Protein AF-A0AAU8K4B7-F1 (afdb_monomer_lite)

pLDDT: mean 72.01, std 16.46, range [45.81, 95.5]

Radius of gyration: 21.58 Å; chains: 1; bounding box: 51×38×70 Å

Sequence (97 aa):
MKSTTDMPVIACTTLDDRRFAELAARTGLEPELAQRYASDPVAVLAEFGLSAAEPLYLDEILTDAELILIEDLDRPAAGLVPDSTISWTAPAPAAGA

Structure (mmCIF, N/CA/C/O backbone):
data_AF-A0AAU8K4B7-F1
#
_entry.id   AF-A0AAU8K4B7-F1
#
loop_
_atom_site.group_PDB
_atom_site.id
_atom_site.type_symbol
_atom_site.label_atom_id
_atom_site.label_alt_id
_atom_site.label_comp_id
_atom_site.label_asym_id
_atom_site.label_entity_id
_atom_site.label_seq_id
_atom_site.pdbx_PDB_ins_code
_atom_site.Cartn_x
_atom_site.Cartn_y
_atom_site.Cartn_z
_atom_site.occupancy
_atom_site.B_iso_or_equiv
_atom_site.auth_seq_id
_atom_site.auth_comp_id
_atom_site.auth_asym_id
_atom_site.auth_atom_id
_atom_site.pdbx_PDB_model_num
ATOM 1 N N . MET A 1 1 ? -3.627 -14.497 -44.754 1.00 49.25 1 MET A N 1
ATOM 2 C CA . MET A 1 1 ? -3.331 -14.776 -43.335 1.00 49.25 1 MET A CA 1
ATOM 3 C C . MET A 1 1 ? -2.481 -13.633 -42.804 1.00 49.25 1 MET A C 1
ATOM 5 O O . MET A 1 1 ? -1.344 -13.500 -43.229 1.00 49.25 1 MET A O 1
ATOM 9 N N . LYS A 1 2 ? -3.045 -12.749 -41.980 1.00 45.81 2 LYS A N 1
ATOM 10 C CA . LYS A 1 2 ? -2.278 -11.797 -41.170 1.00 45.81 2 LYS A CA 1
ATOM 11 C C . LYS A 1 2 ? -2.746 -12.030 -39.741 1.00 45.81 2 LYS A C 1
ATOM 13 O O . LYS A 1 2 ? -3.853 -11.632 -39.398 1.00 45.81 2 LYS A O 1
ATOM 18 N N . SER A 1 3 ? -1.967 -12.792 -38.982 1.00 64.56 3 SER A N 1
ATOM 19 C CA . SER A 1 3 ? -2.191 -12.990 -37.554 1.00 64.56 3 SER A CA 1
ATOM 20 C C . SER A 1 3 ? -1.806 -11.686 -36.867 1.00 64.56 3 SER A C 1
ATOM 22 O O . SER A 1 3 ? -0.627 -11.423 -36.649 1.00 64.56 3 SER A O 1
ATOM 24 N N . THR A 1 4 ? -2.789 -10.819 -36.635 1.00 66.50 4 THR A N 1
ATOM 25 C CA . THR A 1 4 ? -2.631 -9.674 -35.740 1.00 66.50 4 THR A CA 1
ATOM 26 C C . THR A 1 4 ? -2.512 -10.252 -34.343 1.00 66.50 4 THR A C 1
ATOM 28 O O . THR A 1 4 ? -3.482 -10.773 -33.803 1.00 66.50 4 THR A O 1
ATOM 31 N N . THR A 1 5 ? -1.295 -10.234 -33.815 1.00 72.81 5 THR A N 1
ATOM 32 C CA . THR A 1 5 ? -1.009 -10.529 -32.420 1.00 72.81 5 THR A CA 1
ATOM 33 C C . THR A 1 5 ? -1.839 -9.587 -31.557 1.00 72.81 5 THR A C 1
ATOM 35 O O . THR A 1 5 ? -1.567 -8.389 -31.493 1.00 72.81 5 THR A O 1
ATOM 38 N N . ASP A 1 6 ? -2.880 -10.142 -30.951 1.00 52.00 6 ASP A N 1
ATOM 39 C CA . ASP A 1 6 ? -3.593 -9.564 -29.823 1.00 52.00 6 ASP A CA 1
ATOM 40 C C . ASP A 1 6 ? -2.566 -9.423 -28.689 1.00 52.00 6 ASP A C 1
ATOM 42 O O . ASP A 1 6 ? -2.134 -10.402 -28.082 1.00 52.00 6 ASP A O 1
ATOM 46 N N . MET A 1 7 ? -2.030 -8.214 -28.526 1.00 48.53 7 MET A N 1
ATOM 47 C CA . MET A 1 7 ? -1.232 -7.864 -27.358 1.00 48.53 7 MET A CA 1
ATOM 48 C C . MET A 1 7 ? -2.206 -7.733 -26.184 1.00 48.53 7 MET A C 1
ATOM 50 O O . MET A 1 7 ? -3.160 -6.957 -26.299 1.00 48.53 7 MET A O 1
ATOM 54 N N . PRO A 1 8 ? -1.997 -8.452 -25.069 1.00 53.62 8 PRO A N 1
ATOM 55 C CA . PRO A 1 8 ? -2.897 -8.367 -23.936 1.00 53.62 8 PRO A CA 1
ATOM 56 C C . PRO A 1 8 ? -2.855 -6.950 -23.353 1.00 53.62 8 PRO A C 1
ATOM 58 O O . PRO A 1 8 ? -1.817 -6.293 -23.286 1.00 53.62 8 PRO A O 1
ATOM 61 N N . VAL A 1 9 ? -4.035 -6.478 -22.975 1.00 50.94 9 VAL A N 1
ATOM 62 C CA . VAL A 1 9 ? -4.372 -5.133 -22.505 1.00 50.94 9 VAL A CA 1
ATOM 63 C C . VAL A 1 9 ? -3.455 -4.660 -21.359 1.00 50.94 9 VAL A C 1
ATOM 65 O O . VAL A 1 9 ? -3.700 -4.965 -20.199 1.00 50.94 9 VAL A O 1
ATOM 68 N N . ILE A 1 10 ? -2.460 -3.815 -21.664 1.00 50.31 10 ILE A N 1
ATOM 69 C CA . ILE A 1 10 ? -1.704 -2.990 -20.687 1.00 50.31 10 ILE A CA 1
ATOM 70 C C . ILE A 1 10 ? -2.366 -1.604 -20.545 1.00 50.31 10 ILE A C 1
ATOM 72 O O . ILE A 1 10 ? -1.718 -0.564 -20.522 1.00 50.31 10 ILE A O 1
ATOM 76 N N . ALA A 1 11 ? -3.699 -1.554 -20.560 1.00 50.62 11 ALA A N 1
ATOM 77 C CA . ALA A 1 11 ? -4.440 -0.306 -20.345 1.00 50.62 11 ALA A CA 1
ATOM 78 C C . ALA A 1 11 ? -5.032 -0.233 -18.929 1.00 50.62 11 ALA A C 1
ATOM 80 O O . ALA A 1 11 ? -5.167 0.859 -18.383 1.00 50.62 11 ALA A O 1
ATOM 81 N N . CYS A 1 12 ? -5.326 -1.384 -18.310 1.00 53.41 12 CYS A N 1
ATOM 82 C CA . CYS A 1 12 ? -5.883 -1.447 -16.956 1.00 53.41 12 CYS A CA 1
ATOM 83 C C . CYS A 1 12 ? -4.831 -1.139 -15.874 1.00 53.41 12 CYS A C 1
ATOM 85 O O . CYS A 1 12 ? -5.166 -0.548 -14.854 1.00 53.41 12 CYS A O 1
ATOM 87 N N . THR A 1 13 ? -3.553 -1.443 -16.135 1.00 60.50 13 THR A N 1
ATOM 88 C CA . THR A 1 13 ? -2.439 -1.212 -15.198 1.00 60.50 13 THR A CA 1
ATOM 89 C C . THR A 1 13 ? -2.226 0.270 -14.906 1.00 60.50 13 THR A C 1
ATOM 91 O O . THR A 1 13 ? -2.097 0.656 -13.756 1.00 60.50 13 THR A O 1
ATOM 94 N N . THR A 1 14 ? -2.312 1.136 -15.919 1.00 73.19 14 THR A N 1
ATOM 95 C CA . THR A 1 14 ? -2.029 2.573 -15.742 1.00 73.19 14 THR A CA 1
ATOM 96 C C . THR A 1 14 ? -3.017 3.298 -14.819 1.00 73.19 14 THR A C 1
ATOM 98 O O . THR A 1 14 ? -2.659 4.297 -14.192 1.00 73.19 14 THR A O 1
ATOM 101 N N . LEU A 1 15 ? -4.263 2.818 -14.728 1.00 83.50 15 LEU A N 1
ATOM 102 C CA . LEU A 1 15 ? -5.275 3.389 -13.838 1.00 83.50 15 LEU A CA 1
ATOM 103 C C . LEU A 1 15 ? -5.062 2.939 -12.391 1.00 83.50 15 LEU A C 1
ATOM 105 O O . LEU A 1 15 ? -5.157 3.764 -11.481 1.00 83.50 15 LEU A O 1
ATOM 109 N N . ASP A 1 16 ? -4.763 1.659 -12.190 1.00 85.44 16 ASP A N 1
ATOM 110 C CA . ASP A 1 16 ? -4.481 1.111 -10.865 1.00 85.44 16 ASP A CA 1
ATOM 111 C C . ASP A 1 16 ? -3.153 1.659 -10.323 1.00 85.44 16 ASP A C 1
ATOM 113 O O . ASP A 1 16 ? -3.111 2.115 -9.185 1.00 85.44 16 ASP A O 1
ATOM 117 N N . ASP A 1 17 ? -2.121 1.791 -11.160 1.00 85.62 17 ASP A N 1
ATOM 118 C CA . ASP A 1 17 ? -0.855 2.450 -10.808 1.00 85.62 17 ASP A CA 1
ATOM 119 C C . ASP A 1 17 ? -1.082 3.896 -10.346 1.00 85.62 17 ASP A C 1
ATOM 121 O O . ASP A 1 17 ? -0.500 4.358 -9.363 1.00 85.62 17 ASP A O 1
ATOM 125 N N . ARG A 1 18 ? -1.978 4.625 -11.026 1.00 90.69 18 ARG A N 1
ATOM 126 C CA . ARG A 1 18 ? -2.349 5.991 -10.637 1.00 90.69 18 ARG A CA 1
ATOM 127 C C . ARG A 1 18 ? -3.074 6.024 -9.290 1.00 90.69 18 ARG A C 1
ATOM 129 O O . ARG A 1 18 ? -2.778 6.895 -8.476 1.00 90.69 18 ARG A O 1
ATOM 136 N N . ARG A 1 19 ? -4.027 5.119 -9.059 1.00 91.19 19 ARG A N 1
ATOM 137 C CA . ARG A 1 19 ? -4.772 5.011 -7.790 1.00 91.19 19 ARG A CA 1
ATOM 138 C C . ARG A 1 19 ? -3.859 4.604 -6.639 1.00 91.19 19 ARG A C 1
ATOM 140 O O . ARG A 1 19 ? -4.000 5.124 -5.537 1.00 91.19 19 ARG A O 1
ATOM 147 N N . PHE A 1 20 ? -2.889 3.736 -6.908 1.00 89.75 20 PHE A N 1
ATOM 148 C CA . PHE A 1 20 ? -1.859 3.358 -5.952 1.00 89.75 20 PHE A CA 1
ATOM 149 C C . PHE A 1 20 ? -0.935 4.535 -5.629 1.00 89.75 20 PHE A C 1
A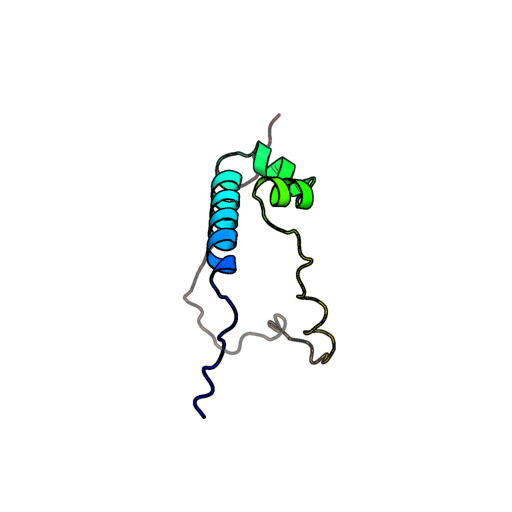TOM 151 O O . PHE A 1 20 ? -0.674 4.805 -4.460 1.00 89.75 20 PHE A O 1
ATOM 158 N N . ALA A 1 21 ? -0.497 5.292 -6.639 1.00 90.81 21 ALA A N 1
ATOM 159 C CA . ALA A 1 21 ? 0.282 6.509 -6.427 1.00 90.81 21 ALA A CA 1
ATOM 160 C C . ALA A 1 21 ? -0.494 7.555 -5.606 1.00 90.81 21 ALA A C 1
ATOM 162 O O . ALA A 1 21 ? 0.084 8.212 -4.741 1.00 90.81 21 ALA A O 1
ATOM 163 N N . GLU A 1 22 ? -1.803 7.689 -5.836 1.00 93.38 22 GLU A N 1
ATOM 164 C CA . GLU A 1 22 ? -2.677 8.550 -5.036 1.00 93.38 22 GLU A CA 1
ATOM 165 C C . GLU A 1 22 ? -2.779 8.072 -3.583 1.00 93.38 22 GLU A C 1
ATOM 167 O O . GLU A 1 22 ? -2.594 8.874 -2.667 1.00 93.38 22 GLU A O 1
ATOM 172 N N . LEU A 1 23 ? -3.017 6.775 -3.363 1.00 93.88 23 LEU A N 1
ATOM 173 C CA . LEU A 1 23 ? -3.029 6.177 -2.029 1.00 93.88 23 LEU A CA 1
ATOM 174 C C . LEU A 1 23 ? -1.699 6.436 -1.307 1.00 93.88 23 LEU A C 1
ATOM 176 O O . LEU A 1 23 ? -1.709 6.951 -0.192 1.00 93.88 23 LEU A O 1
ATOM 180 N N . ALA A 1 24 ? -0.565 6.168 -1.961 1.00 90.44 24 ALA A N 1
ATOM 181 C CA . ALA A 1 24 ? 0.768 6.384 -1.405 1.00 90.44 24 ALA A CA 1
ATOM 182 C C . ALA A 1 24 ? 1.000 7.857 -1.029 1.00 90.44 24 ALA A C 1
ATOM 184 O O . ALA A 1 24 ? 1.426 8.158 0.090 1.00 90.44 24 ALA A O 1
ATOM 185 N N . ALA A 1 25 ? 0.648 8.785 -1.923 1.00 93.81 25 ALA A N 1
ATOM 186 C CA . ALA A 1 25 ? 0.757 10.216 -1.661 1.00 93.81 25 ALA A CA 1
ATOM 187 C C . ALA A 1 25 ? -0.104 10.646 -0.462 1.00 93.81 25 ALA A C 1
ATOM 189 O O . ALA A 1 25 ? 0.371 11.383 0.402 1.00 93.81 25 ALA A O 1
ATOM 190 N N . ARG A 1 26 ? -1.347 10.157 -0.367 1.00 94.81 26 ARG A N 1
ATOM 191 C CA . ARG A 1 26 ? -2.258 10.506 0.732 1.00 94.81 26 ARG A CA 1
ATOM 192 C C . ARG A 1 26 ? -1.848 9.876 2.053 1.00 94.81 26 ARG A C 1
ATOM 194 O O . ARG A 1 26 ? -1.899 10.559 3.065 1.00 94.81 26 ARG A O 1
ATOM 201 N N . THR A 1 27 ? -1.359 8.637 2.072 1.00 92.19 27 THR A N 1
ATOM 202 C CA . THR A 1 27 ? -0.867 8.009 3.314 1.00 92.19 27 THR A CA 1
ATOM 203 C C . THR A 1 27 ? 0.327 8.742 3.930 1.00 92.19 27 THR A C 1
ATOM 205 O O . THR A 1 27 ? 0.506 8.691 5.142 1.00 92.19 27 THR A O 1
ATOM 208 N N . GLY A 1 28 ? 1.118 9.467 3.128 1.00 88.44 28 GLY A N 1
ATOM 209 C CA . GLY A 1 28 ? 2.200 10.318 3.633 1.00 88.44 28 GLY A CA 1
ATOM 210 C C . GLY A 1 28 ? 1.736 11.662 4.209 1.00 88.44 28 GLY A C 1
ATOM 211 O O . GLY A 1 28 ? 2.479 12.287 4.961 1.00 88.44 28 GLY A O 1
ATOM 212 N N . LEU A 1 29 ? 0.529 12.115 3.860 1.00 93.19 29 LEU A N 1
ATOM 213 C CA . LEU A 1 29 ? -0.023 13.417 4.257 1.00 93.19 29 LEU A CA 1
ATOM 214 C C . LEU A 1 29 ? -1.132 13.303 5.314 1.00 93.19 29 LEU A C 1
ATOM 216 O O . LEU A 1 29 ? -1.333 14.230 6.094 1.00 93.19 29 LEU A O 1
ATOM 220 N N . GLU A 1 30 ? -1.845 12.178 5.336 1.00 95.50 30 GLU A N 1
ATOM 221 C CA . GLU A 1 30 ? -3.003 11.898 6.185 1.00 95.50 30 GLU A CA 1
ATOM 222 C C . GLU A 1 30 ? -2.666 10.730 7.139 1.00 95.50 30 GLU A C 1
ATOM 224 O O . GLU A 1 30 ? -2.829 9.560 6.767 1.00 95.50 30 GLU A O 1
ATOM 229 N N . PRO A 1 31 ? -2.190 10.997 8.371 1.00 90.62 31 PRO A N 1
ATOM 230 C CA . PRO A 1 31 ? -1.784 9.944 9.306 1.00 90.62 31 PRO A CA 1
ATOM 231 C C . PRO A 1 31 ? -2.943 9.015 9.700 1.00 90.62 31 PRO A C 1
ATOM 233 O O . PRO A 1 31 ? -2.737 7.824 9.933 1.00 90.62 31 PRO A O 1
ATOM 236 N N . GLU A 1 32 ? -4.181 9.509 9.706 1.00 94.56 32 GLU A N 1
ATOM 237 C CA . GLU A 1 32 ? -5.375 8.700 9.954 1.00 94.56 32 GLU A CA 1
ATOM 238 C C . GLU A 1 32 ? -5.626 7.691 8.826 1.00 94.56 32 GLU A C 1
ATOM 240 O O . GLU A 1 32 ? -6.100 6.581 9.076 1.00 94.56 32 GLU A O 1
ATOM 245 N N . LEU A 1 33 ? -5.298 8.046 7.579 1.00 92.06 33 LEU A N 1
ATOM 246 C CA . LEU A 1 33 ? -5.380 7.125 6.448 1.00 92.06 33 LEU A CA 1
ATOM 247 C C . LEU A 1 33 ? -4.310 6.035 6.562 1.00 92.06 33 LEU A C 1
ATOM 249 O O . LEU A 1 33 ? -4.625 4.867 6.350 1.00 92.06 33 LEU A O 1
ATOM 253 N N . ALA A 1 34 ? -3.086 6.391 6.960 1.00 90.44 34 ALA A N 1
ATOM 254 C CA . ALA A 1 34 ? -2.024 5.419 7.218 1.00 90.44 34 ALA A CA 1
ATOM 255 C C . ALA A 1 34 ? -2.411 4.432 8.335 1.00 90.44 34 ALA A C 1
ATOM 257 O O . ALA A 1 34 ? -2.229 3.224 8.185 1.00 90.44 34 ALA A O 1
ATOM 258 N N . GLN A 1 35 ? -3.024 4.922 9.418 1.00 93.06 35 GLN A N 1
ATOM 259 C CA . GLN A 1 35 ? -3.502 4.072 10.510 1.00 93.06 35 GLN A CA 1
ATOM 260 C C . GLN A 1 35 ? -4.623 3.122 10.064 1.00 93.06 35 GLN A C 1
ATOM 262 O O . GLN A 1 35 ? -4.629 1.949 10.450 1.00 93.06 35 GLN A O 1
ATOM 267 N N . ARG A 1 36 ? -5.565 3.603 9.239 1.00 94.75 36 ARG A N 1
ATOM 268 C CA . ARG A 1 36 ? -6.618 2.756 8.658 1.00 94.75 36 ARG A CA 1
ATOM 269 C C . ARG A 1 36 ? -6.038 1.711 7.711 1.00 94.75 36 ARG A C 1
ATOM 271 O O . ARG A 1 36 ? -6.392 0.547 7.843 1.00 94.75 36 ARG A O 1
ATOM 278 N N . TYR A 1 37 ? -5.100 2.093 6.845 1.00 90.94 37 TYR A N 1
ATOM 279 C CA . TYR A 1 37 ? -4.414 1.164 5.944 1.00 90.94 37 TYR A CA 1
ATOM 280 C C . TYR A 1 37 ? -3.651 0.071 6.710 1.00 90.94 37 TYR A C 1
ATOM 282 O O . TYR A 1 37 ? -3.691 -1.090 6.321 1.00 90.94 37 TYR A O 1
ATOM 290 N N . ALA A 1 38 ? -3.014 0.408 7.836 1.00 90.44 38 ALA A N 1
ATOM 291 C CA . ALA A 1 38 ? -2.338 -0.571 8.691 1.00 90.44 38 ALA A CA 1
ATOM 292 C C . ALA A 1 38 ? -3.304 -1.522 9.423 1.00 90.44 38 ALA A C 1
ATOM 294 O O . ALA A 1 38 ? -2.921 -2.637 9.769 1.00 90.44 38 ALA A O 1
ATOM 295 N N . SER A 1 39 ? -4.537 -1.079 9.683 1.00 94.25 39 SER A N 1
ATOM 296 C CA . SER A 1 39 ? -5.541 -1.857 10.421 1.00 94.25 39 SER A CA 1
ATOM 297 C C . SER A 1 39 ? -6.388 -2.741 9.501 1.00 94.25 39 SER A C 1
ATOM 299 O O . SER A 1 39 ? -6.726 -3.860 9.876 1.00 94.25 39 SER A O 1
ATOM 301 N N . ASP A 1 40 ? -6.728 -2.244 8.311 1.00 91.44 40 ASP A N 1
ATOM 302 C CA . ASP A 1 40 ? -7.502 -2.953 7.291 1.00 91.44 40 ASP A CA 1
ATOM 303 C C . ASP A 1 40 ? -7.071 -2.504 5.877 1.00 91.44 40 ASP A C 1
ATOM 305 O O . ASP A 1 40 ? -7.686 -1.619 5.268 1.00 91.44 40 ASP A O 1
ATOM 309 N N . PRO A 1 41 ? -5.989 -3.089 5.333 1.00 89.00 41 PRO A N 1
ATOM 310 C CA . PRO A 1 41 ? -5.473 -2.706 4.024 1.00 89.00 41 PRO A CA 1
ATOM 311 C C . PRO A 1 41 ? -6.436 -3.079 2.893 1.00 89.00 41 PRO A C 1
ATOM 313 O O . PRO A 1 41 ? -6.488 -2.381 1.886 1.00 89.00 41 PRO A O 1
ATOM 316 N N . VAL A 1 42 ? -7.228 -4.146 3.047 1.00 91.06 42 VAL A N 1
ATOM 317 C CA . VAL A 1 42 ? -8.154 -4.618 2.006 1.00 91.06 42 VAL A CA 1
ATOM 318 C C . VAL A 1 42 ? -9.305 -3.634 1.831 1.00 91.06 42 VAL A C 1
ATOM 320 O O . VAL A 1 42 ? -9.617 -3.261 0.699 1.00 91.06 42 VAL A O 1
ATOM 323 N N . ALA A 1 43 ? -9.904 -3.174 2.934 1.00 91.00 43 ALA A N 1
ATOM 324 C CA . ALA A 1 43 ? -10.953 -2.164 2.874 1.00 91.00 43 ALA A CA 1
ATOM 325 C C . ALA A 1 43 ? -10.436 -0.852 2.273 1.00 91.00 43 ALA A C 1
ATOM 327 O O . ALA A 1 43 ? -11.086 -0.287 1.394 1.00 91.00 43 ALA A O 1
ATOM 328 N N . VAL A 1 44 ? -9.241 -0.403 2.674 1.00 93.31 44 VAL A N 1
ATOM 329 C CA . VAL A 1 44 ? -8.656 0.833 2.136 1.00 93.31 44 VAL A CA 1
ATOM 330 C C . VAL A 1 44 ? -8.307 0.693 0.654 1.00 93.31 44 VAL A C 1
ATOM 332 O O . VAL A 1 44 ? -8.610 1.592 -0.119 1.00 93.31 44 VAL A O 1
ATOM 335 N N . LEU A 1 45 ? -7.741 -0.426 0.201 1.00 92.00 45 LEU A N 1
ATOM 336 C CA . LEU A 1 45 ? -7.495 -0.642 -1.230 1.00 92.00 45 LEU A CA 1
ATOM 337 C C . LEU A 1 45 ? -8.806 -0.606 -2.032 1.00 92.00 45 LEU A C 1
ATOM 339 O O . LEU A 1 45 ? -8.873 0.062 -3.067 1.00 92.00 45 LEU A O 1
ATOM 343 N N . ALA A 1 46 ? -9.872 -1.219 -1.513 1.00 91.44 46 ALA A N 1
ATOM 344 C CA . ALA A 1 46 ? -11.188 -1.186 -2.142 1.00 91.44 46 ALA A CA 1
ATOM 345 C C . ALA A 1 46 ? -11.782 0.237 -2.224 1.00 91.44 46 ALA A C 1
ATOM 347 O O . ALA A 1 46 ? -12.398 0.568 -3.239 1.00 91.44 46 ALA A O 1
ATOM 348 N N . GLU A 1 47 ? -11.555 1.106 -1.225 1.00 92.56 47 GLU A N 1
ATOM 349 C CA . GLU A 1 47 ? -11.947 2.531 -1.267 1.00 92.56 47 GLU A CA 1
ATOM 350 C C . GLU A 1 47 ? -11.311 3.269 -2.460 1.00 92.56 47 GLU A C 1
ATOM 352 O O . GLU A 1 47 ? -11.946 4.126 -3.076 1.00 92.56 47 GLU A O 1
ATOM 357 N N . PHE A 1 48 ? -10.078 2.905 -2.822 1.00 91.06 48 PHE A N 1
ATOM 358 C CA . PHE A 1 48 ? -9.346 3.476 -3.957 1.00 91.06 48 PHE A CA 1
ATOM 359 C C . PHE A 1 48 ? -9.609 2.730 -5.276 1.00 91.06 48 PHE A C 1
ATOM 361 O O . PHE A 1 48 ? -9.043 3.082 -6.311 1.00 91.06 48 PHE A O 1
ATOM 368 N N . GLY A 1 49 ? -10.491 1.725 -5.271 1.00 90.12 49 GLY A N 1
ATOM 369 C CA . GLY A 1 49 ? -10.797 0.898 -6.438 1.00 90.12 49 GLY A CA 1
ATOM 370 C C . GLY A 1 49 ? -9.663 -0.051 -6.829 1.00 90.12 49 GLY A C 1
ATOM 371 O O . GLY A 1 49 ? -9.608 -0.466 -7.985 1.00 90.12 49 GLY A O 1
ATOM 372 N N . LEU A 1 50 ? -8.766 -0.359 -5.890 1.00 89.06 50 LEU A N 1
ATOM 373 C CA . LEU A 1 50 ? -7.678 -1.317 -6.033 1.00 89.06 50 LEU A CA 1
ATOM 374 C C . LEU A 1 50 ? -8.122 -2.682 -5.507 1.00 89.06 50 LEU A C 1
ATOM 376 O O . LEU A 1 50 ? -8.802 -2.789 -4.485 1.00 89.06 50 LEU A O 1
ATOM 380 N N . SER A 1 51 ? -7.720 -3.743 -6.200 1.00 85.00 51 SER A N 1
ATOM 381 C CA . SER A 1 51 ? -7.927 -5.105 -5.715 1.00 85.00 51 SER A CA 1
ATOM 382 C C . SER A 1 51 ? -6.771 -5.505 -4.805 1.00 85.00 51 SER A C 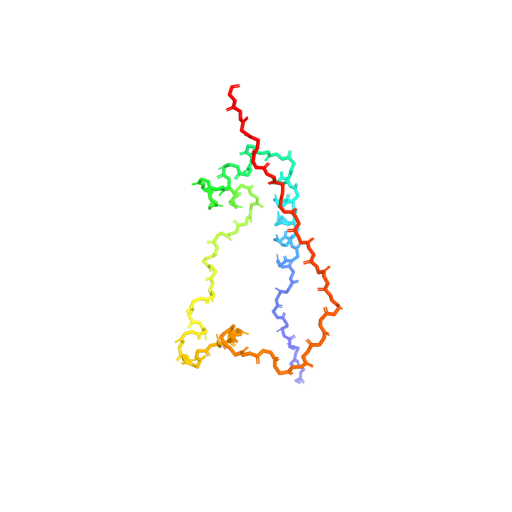1
ATOM 384 O O . SER A 1 51 ? -5.609 -5.399 -5.194 1.00 85.00 51 SER A O 1
ATOM 386 N N . ALA A 1 52 ? -7.085 -6.009 -3.613 1.00 77.88 52 ALA A N 1
ATOM 387 C CA . ALA A 1 52 ? -6.121 -6.669 -2.740 1.00 77.88 52 ALA A CA 1
ATOM 388 C C . ALA A 1 52 ? -5.851 -8.098 -3.241 1.00 77.88 52 ALA A C 1
ATOM 390 O O . ALA A 1 52 ? -6.120 -9.072 -2.540 1.00 77.88 52 ALA A O 1
ATOM 391 N N . ALA A 1 53 ? -5.395 -8.235 -4.489 1.00 68.62 53 ALA A N 1
ATOM 392 C CA . ALA A 1 53 ? -4.859 -9.506 -4.946 1.00 68.62 53 ALA A CA 1
ATOM 393 C C . ALA A 1 53 ? -3.692 -9.866 -4.018 1.00 68.62 53 ALA A C 1
ATOM 395 O O . ALA A 1 53 ? -2.828 -9.020 -3.769 1.00 68.62 53 ALA A O 1
ATOM 396 N N . GLU A 1 54 ? -3.697 -11.082 -3.465 1.00 58.56 54 GLU A N 1
ATOM 397 C CA . GLU A 1 54 ? -2.562 -11.564 -2.683 1.00 58.56 54 GLU A CA 1
ATOM 398 C C . GLU A 1 54 ? -1.288 -11.357 -3.508 1.00 58.56 54 GLU A C 1
ATOM 400 O O . GLU A 1 54 ? -1.272 -11.700 -4.697 1.00 58.56 54 GLU A O 1
ATOM 405 N N . PRO A 1 55 ? -0.226 -10.784 -2.922 1.00 58.19 55 PRO A N 1
ATOM 406 C CA . PRO A 1 55 ? 1.044 -10.721 -3.608 1.00 58.19 55 PRO A CA 1
ATOM 407 C C . PRO A 1 55 ? 1.471 -12.160 -3.913 1.00 58.19 55 PRO A C 1
ATOM 409 O O . PRO A 1 55 ? 1.856 -12.899 -3.008 1.00 58.19 55 PRO A O 1
ATOM 412 N N . LEU A 1 56 ? 1.421 -12.568 -5.183 1.00 54.16 56 LEU A N 1
ATOM 413 C CA . LEU A 1 56 ? 1.899 -13.872 -5.662 1.00 54.16 56 LEU A CA 1
ATOM 414 C C . LEU A 1 56 ? 3.438 -13.967 -5.609 1.00 54.16 56 LEU A C 1
ATOM 416 O O . LEU A 1 56 ? 4.070 -14.559 -6.474 1.00 54.16 56 LEU A O 1
ATOM 420 N N . TYR A 1 57 ? 4.072 -13.377 -4.595 1.00 55.91 57 TYR A N 1
ATOM 421 C CA . TYR A 1 57 ? 5.514 -13.465 -4.370 1.00 55.91 57 TYR A CA 1
ATOM 422 C C . TYR A 1 57 ? 5.923 -14.762 -3.660 1.00 55.91 57 TYR A C 1
ATOM 424 O O . TYR A 1 57 ? 7.109 -14.966 -3.419 1.00 55.91 57 TYR A O 1
ATOM 432 N N . LEU A 1 58 ? 4.969 -15.634 -3.310 1.00 53.78 58 LEU A N 1
ATOM 433 C CA . LEU A 1 58 ? 5.243 -16.862 -2.558 1.00 53.78 58 LEU A CA 1
ATOM 434 C C . LEU A 1 58 ? 5.217 -18.148 -3.395 1.00 53.78 58 LEU A C 1
ATOM 436 O O . LEU A 1 58 ? 5.868 -19.105 -2.990 1.00 53.78 58 LEU A O 1
ATOM 440 N N . ASP A 1 59 ? 4.542 -18.189 -4.548 1.00 49.81 59 ASP A N 1
ATOM 441 C CA . ASP A 1 59 ? 4.273 -19.477 -5.218 1.00 49.81 59 ASP A CA 1
ATOM 442 C C . ASP A 1 59 ? 5.244 -19.811 -6.370 1.00 49.81 59 ASP A C 1
ATOM 444 O O . ASP A 1 59 ? 5.623 -20.969 -6.548 1.00 49.81 59 ASP A O 1
ATOM 448 N N . GLU A 1 60 ? 5.746 -18.816 -7.114 1.00 51.94 60 GLU A N 1
ATOM 449 C CA . GLU A 1 60 ? 6.683 -19.068 -8.231 1.00 51.94 60 GLU A CA 1
ATOM 450 C C . GLU A 1 60 ? 8.168 -19.053 -7.830 1.00 51.94 60 GLU A C 1
ATOM 452 O O . GLU A 1 60 ? 8.995 -19.582 -8.564 1.00 51.94 60 GLU A O 1
ATOM 457 N N . ILE A 1 61 ? 8.530 -18.505 -6.661 1.00 52.28 61 ILE A N 1
ATOM 458 C CA . ILE A 1 61 ? 9.938 -18.415 -6.214 1.00 52.28 61 ILE A CA 1
ATOM 459 C C . ILE A 1 61 ? 10.345 -19.618 -5.340 1.00 52.28 61 ILE A C 1
ATOM 461 O O . ILE A 1 61 ? 11.521 -19.957 -5.262 1.00 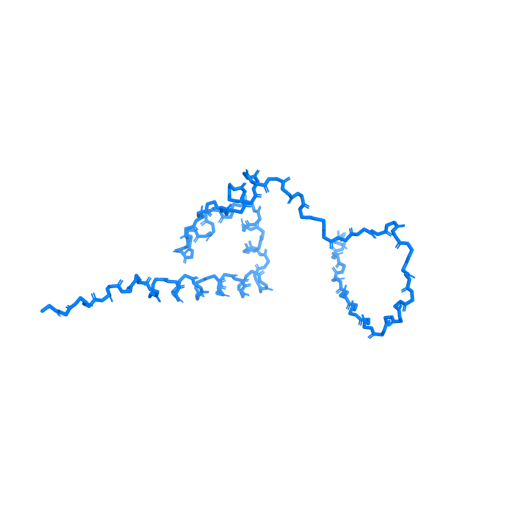52.28 61 ILE A O 1
ATOM 465 N N . LEU A 1 62 ? 9.393 -20.295 -4.685 1.00 53.41 62 LEU A N 1
ATOM 466 C CA . LEU A 1 62 ? 9.692 -21.371 -3.724 1.00 53.41 62 LEU A CA 1
ATOM 467 C C . LEU A 1 62 ? 9.592 -22.789 -4.304 1.00 53.41 62 LEU A C 1
ATOM 469 O O . LEU A 1 62 ? 9.985 -23.745 -3.635 1.00 53.41 62 LEU A O 1
ATOM 473 N N . THR A 1 63 ? 9.078 -22.950 -5.526 1.00 53.44 63 THR A N 1
ATOM 474 C CA . THR A 1 63 ? 8.974 -24.26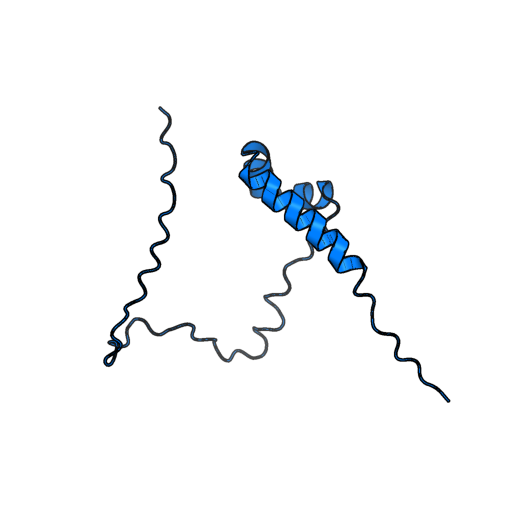8 -6.178 1.00 53.44 63 THR A CA 1
ATOM 475 C C . THR A 1 63 ? 10.297 -24.754 -6.770 1.00 53.44 63 THR A C 1
ATOM 477 O O . THR A 1 63 ? 10.456 -25.957 -6.973 1.00 53.44 63 THR A O 1
ATOM 480 N N . ASP A 1 64 ? 11.270 -23.857 -6.938 1.00 53.09 64 ASP A N 1
ATOM 481 C CA . ASP A 1 64 ? 12.649 -24.161 -7.318 1.00 53.09 64 ASP A CA 1
ATOM 482 C C . ASP A 1 64 ? 13.577 -23.584 -6.242 1.00 53.09 64 ASP A C 1
ATOM 484 O O . ASP A 1 64 ? 14.179 -22.530 -6.412 1.00 53.09 64 ASP A O 1
ATOM 488 N N . ALA A 1 65 ? 13.588 -24.220 -5.063 1.00 56.28 65 ALA A N 1
ATOM 489 C CA . ALA A 1 65 ? 14.275 -23.770 -3.848 1.00 56.28 65 ALA A CA 1
ATOM 490 C C . ALA A 1 65 ? 15.820 -23.779 -3.954 1.00 56.28 65 ALA A C 1
ATOM 492 O O . ALA A 1 65 ? 16.523 -24.330 -3.104 1.00 56.28 65 ALA A O 1
ATOM 493 N N . GLU A 1 66 ? 16.365 -23.134 -4.978 1.00 61.56 66 GLU A N 1
ATOM 494 C CA . GLU A 1 66 ? 17.686 -22.536 -4.960 1.00 61.56 66 GLU A CA 1
ATOM 495 C C . GLU A 1 66 ? 17.575 -21.268 -4.100 1.00 61.56 66 GLU A C 1
ATOM 497 O O . GLU A 1 66 ? 17.140 -20.206 -4.539 1.00 61.56 66 GLU A O 1
ATOM 502 N N . LEU A 1 67 ? 17.861 -21.423 -2.805 1.00 65.88 67 LEU A N 1
ATOM 503 C CA . LEU A 1 67 ? 17.844 -20.342 -1.821 1.00 65.88 67 LEU A CA 1
ATOM 504 C C . LEU A 1 67 ? 18.595 -19.117 -2.366 1.00 65.88 67 LEU A C 1
ATOM 506 O O . LEU A 1 67 ? 19.815 -19.151 -2.527 1.00 65.88 67 LEU A O 1
ATOM 510 N N . ILE A 1 68 ? 17.873 -18.024 -2.612 1.00 65.25 68 ILE A N 1
ATOM 511 C CA . ILE A 1 68 ? 18.477 -16.741 -2.976 1.00 65.25 68 ILE A CA 1
ATOM 512 C C . ILE A 1 68 ? 19.236 -16.224 -1.744 1.00 65.25 68 ILE A C 1
ATOM 514 O O . ILE A 1 68 ? 18.646 -15.672 -0.816 1.00 65.25 68 ILE A O 1
ATOM 518 N N . LEU A 1 69 ? 20.556 -16.428 -1.715 1.00 75.19 69 LEU A N 1
ATOM 519 C CA . LEU A 1 69 ? 21.450 -15.832 -0.723 1.00 75.19 69 LEU A CA 1
ATOM 520 C C . LEU A 1 69 ? 21.683 -14.364 -1.102 1.00 75.19 69 LEU A C 1
ATOM 522 O O . LEU A 1 69 ? 22.414 -14.079 -2.047 1.00 75.19 69 LEU A O 1
ATOM 526 N N . ILE A 1 70 ? 21.047 -13.443 -0.375 1.00 75.00 70 ILE A N 1
ATOM 527 C CA . ILE A 1 70 ? 21.134 -11.998 -0.643 1.00 75.00 70 ILE A CA 1
ATOM 528 C C . ILE A 1 70 ? 22.558 -11.484 -0.374 1.00 75.00 70 ILE A C 1
ATOM 530 O O . ILE A 1 70 ? 23.134 -10.817 -1.228 1.00 75.00 70 ILE A O 1
ATOM 534 N N . GLU A 1 71 ? 23.155 -11.843 0.764 1.00 74.44 71 GLU A N 1
ATOM 535 C CA . GLU A 1 71 ? 24.571 -11.618 1.082 1.00 74.44 71 GLU A CA 1
ATOM 536 C C . GLU A 1 71 ? 24.991 -12.437 2.316 1.00 74.44 71 GLU A C 1
ATOM 538 O O . GLU A 1 71 ? 24.172 -12.733 3.185 1.00 74.44 71 GLU A O 1
ATOM 543 N N . ASP A 1 72 ? 26.270 -12.819 2.383 1.00 77.31 72 ASP A N 1
ATOM 544 C CA . ASP A 1 72 ? 26.891 -13.507 3.524 1.00 77.31 72 ASP A CA 1
ATOM 545 C C . ASP A 1 72 ? 27.692 -12.487 4.351 1.00 77.31 72 ASP A C 1
ATOM 547 O O . ASP A 1 72 ? 28.821 -12.140 3.995 1.00 77.31 72 ASP A O 1
ATOM 551 N N . LEU A 1 73 ? 27.083 -11.971 5.425 1.00 76.69 73 LEU A N 1
ATOM 552 C CA . LEU A 1 73 ? 27.657 -10.930 6.295 1.00 76.69 73 LEU A CA 1
ATOM 553 C C . LEU A 1 73 ? 28.802 -11.438 7.184 1.00 76.69 73 LEU A C 1
ATOM 555 O O . LEU A 1 73 ? 29.579 -10.632 7.699 1.00 76.69 73 LEU A O 1
ATOM 559 N N . ASP A 1 74 ? 28.922 -12.756 7.354 1.00 76.56 74 ASP A N 1
ATOM 560 C CA . ASP A 1 74 ? 30.005 -13.374 8.122 1.00 76.56 74 ASP A CA 1
ATOM 561 C C . ASP A 1 74 ? 31.274 -13.548 7.276 1.00 76.56 74 ASP A C 1
ATOM 563 O O . ASP A 1 74 ? 32.356 -13.831 7.804 1.00 76.56 74 ASP A O 1
ATOM 567 N N . ARG A 1 75 ? 31.184 -13.333 5.954 1.00 66.81 75 ARG A N 1
ATOM 568 C CA . ARG A 1 75 ? 32.352 -13.292 5.080 1.00 66.81 75 ARG A CA 1
ATOM 569 C C . ARG A 1 75 ? 33.123 -11.992 5.337 1.00 66.81 75 ARG A C 1
ATOM 571 O O . ARG A 1 75 ? 32.632 -10.913 5.003 1.00 66.81 75 ARG A O 1
ATOM 578 N N . PRO A 1 76 ? 34.368 -12.052 5.847 1.00 61.78 76 PRO A N 1
ATOM 579 C CA . PRO A 1 76 ? 35.181 -10.854 5.988 1.00 61.78 76 PRO A CA 1
ATOM 580 C C . PRO A 1 76 ? 35.391 -10.240 4.602 1.00 61.78 76 PRO A C 1
ATOM 582 O O . PRO A 1 76 ? 35.862 -10.916 3.683 1.00 61.78 76 PRO A O 1
ATOM 585 N N . ALA A 1 77 ? 35.013 -8.970 4.449 1.00 60.09 77 ALA A N 1
ATOM 586 C CA . ALA A 1 77 ? 35.130 -8.238 3.198 1.00 60.09 77 ALA A CA 1
ATOM 587 C C . ALA A 1 77 ? 36.580 -8.298 2.697 1.00 60.09 77 ALA A C 1
ATOM 589 O O . ALA A 1 77 ? 37.477 -7.653 3.243 1.00 60.09 77 ALA A O 1
ATOM 590 N N . ALA A 1 78 ? 36.825 -9.082 1.649 1.00 62.56 78 ALA A N 1
ATOM 591 C CA . ALA A 1 78 ? 38.105 -9.083 0.966 1.00 62.56 78 ALA A CA 1
ATOM 592 C C . ALA A 1 78 ? 38.216 -7.785 0.151 1.00 62.56 78 ALA A C 1
ATOM 594 O O . ALA A 1 78 ? 37.909 -7.748 -1.035 1.00 62.56 78 ALA A O 1
ATOM 595 N N . GLY A 1 79 ? 38.624 -6.703 0.818 1.00 60.44 79 GLY A N 1
ATOM 596 C CA . GLY A 1 79 ? 39.194 -5.519 0.178 1.00 60.44 79 GLY A CA 1
ATOM 597 C C . GLY A 1 79 ? 38.252 -4.685 -0.689 1.00 60.44 79 GLY A C 1
ATOM 598 O O . GLY A 1 79 ? 38.688 -4.179 -1.720 1.00 60.44 79 GLY A O 1
ATOM 599 N N . LEU A 1 80 ? 36.998 -4.489 -0.283 1.00 56.72 80 LEU A N 1
ATOM 600 C CA . LEU A 1 80 ? 36.184 -3.412 -0.845 1.00 56.72 80 LEU A CA 1
ATOM 601 C C . LEU A 1 80 ? 36.354 -2.174 0.032 1.00 56.72 80 LEU A C 1
ATOM 603 O O . LEU A 1 80 ? 36.024 -2.209 1.211 1.00 56.72 80 LEU A O 1
ATOM 607 N N . VAL A 1 81 ? 36.899 -1.102 -0.543 1.00 60.22 81 VAL A N 1
ATOM 608 C CA . VAL A 1 81 ? 36.780 0.264 -0.017 1.00 60.22 81 VAL A CA 1
ATOM 609 C C . VAL A 1 81 ? 35.378 0.747 -0.387 1.00 60.22 81 VAL A C 1
ATOM 611 O O . VAL A 1 81 ? 35.143 1.007 -1.569 1.00 60.22 81 VAL A O 1
ATOM 614 N N . PRO A 1 82 ? 34.429 0.855 0.556 1.00 56.34 82 PRO A N 1
ATOM 615 C CA . PRO A 1 82 ? 33.125 1.411 0.268 1.00 56.34 82 PRO A CA 1
ATOM 616 C C . PRO A 1 82 ? 33.163 2.906 0.596 1.00 56.34 82 PRO A C 1
ATOM 618 O O . PRO A 1 82 ? 33.015 3.299 1.751 1.00 56.34 82 PRO A O 1
ATOM 621 N N . ASP A 1 83 ? 33.349 3.748 -0.421 1.00 59.62 83 ASP A N 1
ATOM 622 C CA . ASP A 1 83 ? 32.796 5.104 -0.385 1.00 59.62 83 ASP A CA 1
ATOM 623 C C . ASP A 1 83 ? 31.427 5.059 -1.062 1.00 59.62 83 ASP A C 1
ATOM 625 O O . ASP A 1 83 ? 31.300 5.168 -2.278 1.00 59.62 83 ASP A O 1
ATOM 629 N N . SER A 1 84 ? 30.399 4.759 -0.275 1.00 58.72 84 SER A N 1
ATOM 630 C CA . SER A 1 84 ? 28.991 4.989 -0.612 1.00 58.72 84 SER A CA 1
ATOM 631 C C . SER A 1 84 ? 28.194 4.919 0.681 1.00 58.72 84 SER A C 1
ATOM 633 O O . SER A 1 84 ? 27.489 3.957 0.975 1.00 58.72 84 SER A O 1
ATOM 635 N N . THR A 1 85 ? 28.363 5.960 1.493 1.00 57.97 85 THR A N 1
ATOM 636 C CA . THR A 1 85 ? 27.543 6.193 2.681 1.00 57.97 85 THR A CA 1
ATOM 637 C C . THR A 1 85 ? 26.158 6.647 2.221 1.00 57.97 85 THR A C 1
ATOM 639 O O . THR A 1 85 ? 25.905 7.843 2.093 1.00 57.97 85 THR A O 1
ATOM 642 N N . ILE A 1 86 ? 25.246 5.712 1.953 1.00 62.88 86 ILE A N 1
ATOM 643 C CA . ILE A 1 86 ? 23.817 6.039 1.957 1.00 62.88 86 ILE A CA 1
ATOM 644 C C . ILE A 1 86 ? 23.336 5.845 3.391 1.00 62.88 86 ILE A C 1
ATOM 646 O O . ILE A 1 86 ? 23.094 4.731 3.843 1.00 62.88 86 ILE A O 1
ATOM 650 N N . SER A 1 87 ? 23.246 6.957 4.120 1.00 70.19 87 SER A N 1
ATOM 651 C CA . SER A 1 87 ? 22.652 6.998 5.453 1.00 70.19 87 SER A CA 1
ATOM 652 C C . SER A 1 87 ? 21.176 7.356 5.314 1.00 70.19 87 SER A C 1
ATOM 654 O O . SER A 1 87 ? 20.835 8.504 5.022 1.00 70.19 87 SER A O 1
ATOM 656 N N . TRP A 1 88 ? 20.295 6.373 5.483 1.00 52.91 88 TRP A N 1
ATOM 657 C CA . TRP A 1 88 ? 18.869 6.633 5.645 1.00 52.91 88 TRP A CA 1
ATOM 658 C C . TRP A 1 88 ? 18.569 6.843 7.129 1.00 52.91 88 TRP A C 1
ATOM 660 O O . TRP A 1 88 ? 18.491 5.892 7.908 1.00 52.91 88 TRP A O 1
ATOM 670 N N . THR A 1 89 ? 18.412 8.102 7.532 1.00 71.25 89 THR A N 1
ATOM 671 C CA . THR A 1 89 ? 17.958 8.448 8.881 1.00 71.25 89 THR A CA 1
ATOM 672 C C . THR A 1 89 ? 16.435 8.361 8.925 1.00 71.25 89 THR A C 1
ATOM 674 O O . THR A 1 89 ? 15.746 9.225 8.382 1.00 71.25 89 THR A O 1
ATOM 677 N N . ALA A 1 90 ? 15.897 7.336 9.584 1.00 57.97 90 ALA A N 1
ATOM 678 C CA . ALA A 1 90 ? 14.474 7.288 9.904 1.00 57.97 90 ALA A CA 1
ATOM 679 C C . ALA A 1 90 ? 14.127 8.366 10.957 1.00 57.97 90 ALA A C 1
ATOM 681 O O . ALA A 1 90 ? 14.890 8.544 11.913 1.00 57.97 90 ALA A O 1
ATOM 682 N N . PRO A 1 91 ? 12.998 9.087 10.831 1.00 54.06 91 PRO A N 1
ATOM 683 C CA . PRO A 1 91 ? 12.541 9.989 11.881 1.00 54.06 91 PRO A CA 1
ATOM 684 C C . PRO A 1 91 ? 12.114 9.191 13.123 1.00 54.06 91 PRO A C 1
ATOM 686 O O . PRO A 1 91 ? 11.392 8.199 13.026 1.00 54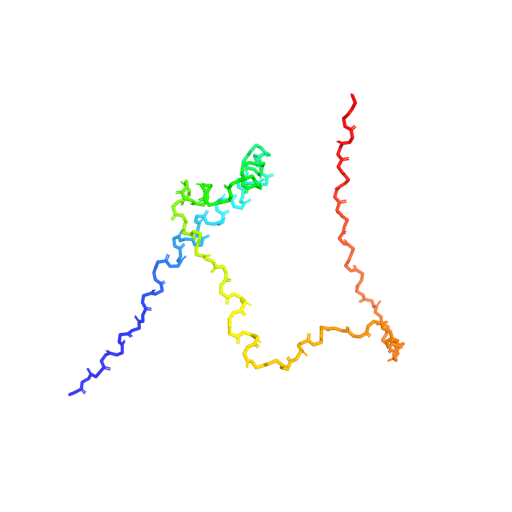.06 91 PRO A O 1
ATOM 689 N N . ALA A 1 92 ? 12.572 9.631 14.298 1.00 61.09 92 ALA A N 1
ATOM 690 C CA . ALA A 1 92 ? 12.203 9.036 15.579 1.00 61.09 92 ALA A CA 1
ATOM 691 C C . ALA A 1 92 ? 10.694 9.215 15.851 1.00 61.09 92 ALA A C 1
ATOM 693 O O . ALA A 1 92 ? 10.159 10.296 15.584 1.00 61.09 92 ALA A O 1
ATOM 694 N N . PRO A 1 93 ? 9.998 8.204 16.405 1.00 55.72 93 PRO A N 1
ATOM 695 C CA . PRO A 1 93 ? 8.601 8.353 16.789 1.00 55.72 93 PRO A CA 1
ATOM 696 C C . PRO A 1 93 ? 8.487 9.399 17.903 1.00 55.72 93 PRO A C 1
ATOM 698 O O . PRO A 1 93 ? 9.207 9.342 18.902 1.00 55.72 93 PRO A O 1
ATOM 701 N N . ALA A 1 94 ? 7.584 10.365 17.728 1.00 60.00 94 ALA A N 1
ATOM 702 C CA . ALA A 1 94 ? 7.279 11.355 18.750 1.00 60.00 94 ALA A CA 1
ATOM 703 C C . ALA A 1 94 ? 6.711 10.646 19.990 1.00 60.00 94 ALA A C 1
ATOM 705 O O . ALA A 1 94 ? 5.585 10.150 19.979 1.00 60.00 94 ALA A O 1
ATOM 706 N N . ALA A 1 95 ? 7.504 10.588 21.059 1.00 57.03 95 ALA A N 1
ATOM 707 C CA . ALA A 1 95 ? 7.035 10.195 22.377 1.00 57.03 95 ALA A CA 1
ATOM 708 C C . ALA A 1 95 ? 6.137 11.316 22.921 1.00 57.03 95 ALA A C 1
ATOM 710 O O . ALA A 1 95 ? 6.625 12.327 23.422 1.00 57.03 95 ALA A O 1
ATOM 711 N N . GLY A 1 96 ? 4.824 11.160 22.755 1.00 59.00 96 GLY A N 1
ATOM 712 C CA . GLY A 1 96 ? 3.825 11.978 23.434 1.00 59.00 96 GLY A CA 1
ATOM 713 C C . GLY A 1 96 ? 3.636 11.500 24.873 1.00 59.00 96 GLY A C 1
ATOM 714 O O . GLY A 1 96 ? 3.389 10.314 25.098 1.00 59.00 96 GLY A O 1
ATOM 715 N N . ALA A 1 97 ? 3.754 12.431 25.818 1.00 53.41 97 ALA A N 1
ATOM 716 C CA . A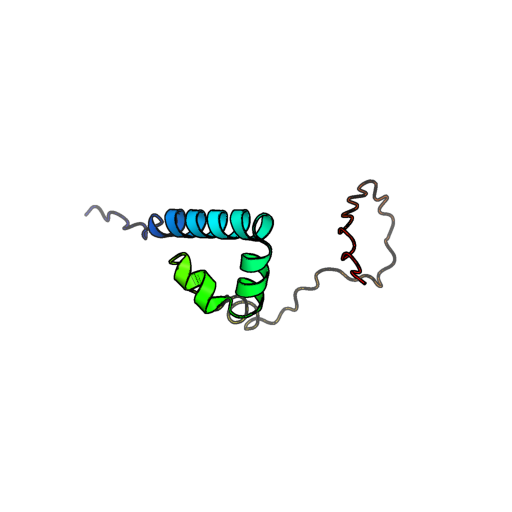LA A 1 97 ? 3.285 12.338 27.198 1.00 53.41 97 ALA A CA 1
ATOM 717 C C . ALA A 1 97 ? 2.293 13.479 27.446 1.00 53.41 97 ALA A C 1
ATOM 719 O O . ALA A 1 97 ? 2.528 14.574 26.881 1.00 53.41 97 ALA A O 1
#

Foldseek 3Di:
DDPPPPDPDPPVVVLLVVLVVVLVVCVVVPVVSVVVCVVPVQVSCVVSVHHPDPPPPPPVQPVPPPPPPVDDPPPDPPDDPDPDPPDDDDDDPDPDD

Secondary structure (DSSP, 8-state):
----------SHHHHHHHHHHHHHHHHHH-HHHHHHHHH-HHHHHHHTT-------TTTSSSSS--------TTS---S----------PPPP----

Organism: NCBI:txid3156397